Protein AF-A0A7T4PMX3-F1 (afdb_monomer_lite)

Organism: NCBI:txid1642299

Foldseek 3Di:
DCVVVVVLVVLCVDPNVVVVVVVVVVCVVPVVNVVVVVVVVCCVVVVPD

Structure (mmCIF, N/CA/C/O backbone):
data_AF-A0A7T4PMX3-F1
#
_entry.id   AF-A0A7T4PMX3-F1
#
loop_
_atom_site.group_PDB
_atom_site.id
_atom_site.type_symbol
_atom_site.label_atom_id
_atom_site.label_alt_id
_atom_site.label_comp_id
_atom_site.label_asym_id
_atom_site.label_entity_id
_atom_site.label_seq_id
_atom_site.pdbx_PDB_ins_code
_atom_site.Cartn_x
_atom_site.Cartn_y
_atom_site.Cartn_z
_atom_site.occupancy
_atom_site.B_iso_or_equiv
_atom_site.auth_seq_id
_atom_site.auth_co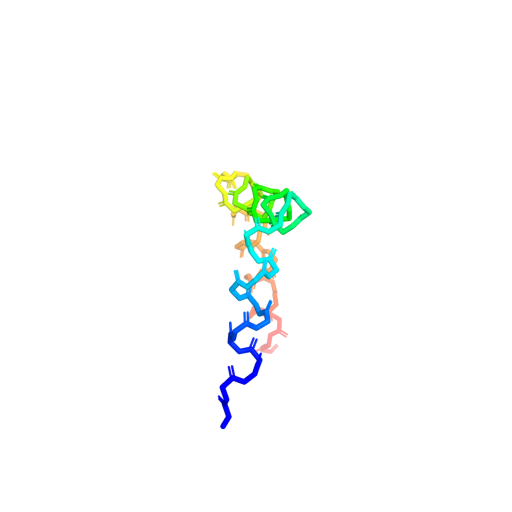mp_id
_atom_site.auth_asym_id
_atom_site.auth_atom_id
_atom_site.pdbx_PDB_model_num
ATOM 1 N N . MET A 1 1 ? -14.235 -14.709 13.740 1.00 50.22 1 MET A N 1
ATOM 2 C CA . MET A 1 1 ? -13.030 -13.974 13.281 1.00 50.22 1 MET A CA 1
ATOM 3 C C . MET A 1 1 ? -13.400 -12.691 12.519 1.00 50.22 1 MET A C 1
ATOM 5 O O . MET A 1 1 ? -13.087 -12.562 11.347 1.00 50.22 1 MET A O 1
ATOM 9 N N . ALA A 1 2 ? -14.077 -11.726 13.159 1.00 62.81 2 ALA A N 1
ATOM 10 C CA . ALA A 1 2 ? -14.517 -10.477 12.503 1.00 62.81 2 ALA A CA 1
ATOM 11 C C . ALA A 1 2 ? -13.728 -9.226 12.952 1.00 62.81 2 ALA A C 1
ATOM 13 O O . ALA A 1 2 ? -13.695 -8.218 12.248 1.00 62.81 2 ALA A O 1
ATOM 14 N N . GLY A 1 3 ? -13.049 -9.292 14.105 1.00 78.25 3 GLY A N 1
ATOM 15 C CA . GLY A 1 3 ? -12.420 -8.123 14.730 1.00 78.25 3 GLY A CA 1
ATOM 16 C C . GLY A 1 3 ? -11.241 -7.540 13.949 1.00 78.25 3 GLY A C 1
ATOM 17 O O . GLY A 1 3 ? -11.113 -6.324 13.860 1.00 78.25 3 GLY A O 1
ATOM 18 N N . LEU A 1 4 ? -10.405 -8.378 13.328 1.00 82.56 4 LEU A N 1
ATOM 19 C CA . LEU A 1 4 ? -9.217 -7.924 12.590 1.00 82.56 4 LEU A CA 1
ATOM 20 C C . LEU A 1 4 ? -9.581 -7.137 11.324 1.00 82.56 4 LEU A C 1
ATOM 22 O O . LEU A 1 4 ? -9.054 -6.047 11.102 1.00 82.56 4 LEU A O 1
ATOM 26 N N . LEU A 1 5 ? -10.539 -7.638 10.539 1.00 82.69 5 LEU A N 1
ATOM 27 C CA . LEU A 1 5 ? -11.050 -6.940 9.356 1.00 82.69 5 LEU A CA 1
ATOM 28 C C . LEU A 1 5 ? -11.784 -5.650 9.735 1.00 82.69 5 LEU A C 1
ATOM 30 O O . LEU A 1 5 ? -11.582 -4.622 9.091 1.00 82.69 5 LEU A O 1
ATOM 34 N N . ALA A 1 6 ? -12.585 -5.668 10.806 1.00 84.75 6 ALA A N 1
ATOM 35 C CA . ALA A 1 6 ? -13.252 -4.470 11.310 1.00 84.75 6 ALA A CA 1
ATOM 36 C C . ALA A 1 6 ? -12.245 -3.406 11.781 1.00 84.75 6 ALA A C 1
ATOM 38 O O . ALA A 1 6 ? -12.414 -2.226 11.479 1.00 84.75 6 ALA A O 1
ATOM 39 N N . ARG A 1 7 ? -11.153 -3.816 12.440 1.00 83.81 7 ARG A N 1
ATOM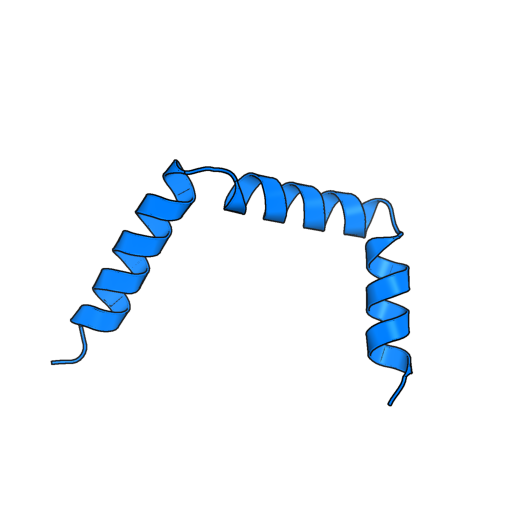 40 C CA . ARG A 1 7 ? -10.089 -2.920 12.917 1.00 83.81 7 ARG A CA 1
ATOM 41 C C . ARG A 1 7 ? -9.255 -2.349 11.773 1.00 83.81 7 ARG A C 1
ATOM 43 O O . ARG A 1 7 ? -8.968 -1.160 11.792 1.00 83.81 7 ARG A O 1
ATOM 50 N N . LEU A 1 8 ? -8.951 -3.140 10.741 1.00 82.81 8 LEU A N 1
ATOM 51 C CA . LEU A 1 8 ? -8.334 -2.659 9.495 1.00 82.81 8 LEU A CA 1
ATOM 52 C C . LEU A 1 8 ? -9.244 -1.677 8.744 1.00 82.81 8 LEU A C 1
ATOM 54 O O . LEU A 1 8 ? -8.767 -0.670 8.224 1.00 82.81 8 LEU A O 1
ATOM 58 N N . LYS A 1 9 ? -10.557 -1.933 8.720 1.00 84.62 9 LYS A N 1
ATOM 59 C CA . LYS A 1 9 ? -11.560 -1.045 8.110 1.00 84.62 9 LYS A CA 1
ATOM 60 C C . LYS A 1 9 ? -11.731 0.259 8.890 1.00 84.62 9 LYS A C 1
ATOM 62 O O . LYS A 1 9 ? -11.873 1.317 8.288 1.00 84.62 9 LYS A O 1
ATOM 67 N N . ALA A 1 10 ? -11.702 0.202 10.219 1.00 85.88 10 ALA A N 1
ATOM 68 C CA . ALA A 1 10 ? -11.699 1.388 11.068 1.00 85.88 10 ALA A CA 1
ATOM 69 C C . ALA A 1 10 ? -10.387 2.170 10.906 1.00 85.88 10 ALA A C 1
ATOM 71 O O . ALA A 1 10 ? -10.411 3.381 10.709 1.00 85.88 10 ALA A O 1
ATOM 72 N N . TYR A 1 11 ? -9.251 1.471 10.877 1.00 84.94 11 TYR A N 1
ATOM 73 C CA . TYR A 1 11 ? -7.931 2.061 10.683 1.00 84.94 11 TYR A CA 1
ATOM 74 C C . TYR A 1 11 ? -7.810 2.759 9.326 1.00 84.94 11 TYR A C 1
ATOM 76 O O . TYR A 1 11 ? -7.381 3.907 9.270 1.00 84.94 11 TYR A O 1
ATOM 84 N N . SER A 1 12 ? -8.276 2.142 8.238 1.00 84.06 12 SER A N 1
ATOM 85 C CA . SER A 1 12 ? -8.268 2.764 6.905 1.00 84.06 12 SER A CA 1
ATOM 86 C C . SER A 1 12 ? -9.182 3.990 6.789 1.00 84.06 12 SER A C 1
ATOM 88 O O . SER A 1 12 ? -8.966 4.834 5.918 1.00 84.06 12 SER A O 1
ATOM 90 N N . ARG A 1 13 ? -10.169 4.129 7.684 1.00 85.31 13 ARG A N 1
ATOM 91 C CA . ARG A 1 13 ? -11.029 5.318 7.797 1.00 85.31 13 ARG A CA 1
ATOM 92 C C . ARG A 1 13 ? -10.402 6.449 8.617 1.00 85.31 13 ARG A C 1
ATOM 94 O O . ARG A 1 13 ? -10.880 7.575 8.521 1.00 85.31 13 ARG A O 1
ATOM 101 N N . THR A 1 14 ? -9.330 6.195 9.372 1.00 87.50 14 THR A N 1
ATOM 102 C CA . THR A 1 14 ? -8.619 7.249 10.115 1.00 87.50 14 THR A CA 1
ATOM 103 C C . THR A 1 14 ? -7.735 8.100 9.191 1.00 87.50 14 THR A C 1
ATOM 105 O O . THR A 1 14 ? -7.234 7.601 8.176 1.00 87.50 14 THR A O 1
ATOM 108 N N . PRO A 1 15 ? -7.475 9.377 9.528 1.00 80.94 15 PRO A N 1
ATOM 109 C CA . PRO A 1 15 ? -6.558 10.229 8.763 1.00 80.94 15 PRO A CA 1
ATOM 110 C C . PRO A 1 15 ? -5.131 9.657 8.682 1.00 80.94 15 PRO A C 1
ATOM 112 O O . PRO A 1 15 ? -4.464 9.820 7.661 1.00 80.94 15 PRO A O 1
ATOM 115 N N . GLN A 1 16 ? -4.680 8.932 9.710 1.00 83.38 16 GLN A N 1
ATOM 116 C CA . GLN A 1 16 ? -3.388 8.236 9.716 1.00 83.38 16 GLN A CA 1
ATOM 117 C C . G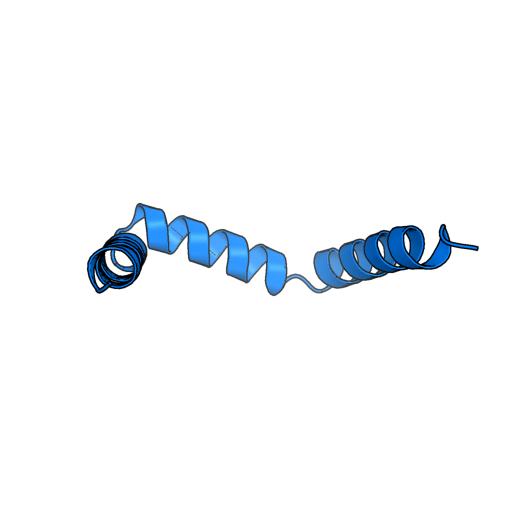LN A 1 16 ? -3.374 7.060 8.727 1.00 83.38 16 GLN A C 1
ATOM 119 O O . GLN A 1 16 ? -2.456 6.950 7.914 1.00 83.38 16 GLN A O 1
ATOM 124 N N . GLY A 1 17 ? -4.422 6.229 8.718 1.00 85.38 17 GLY A N 1
ATOM 125 C CA . GLY A 1 17 ? -4.553 5.131 7.759 1.00 85.38 17 GLY A CA 1
ATOM 126 C C . GLY A 1 17 ? -4.672 5.621 6.317 1.00 85.38 17 GLY A C 1
ATOM 127 O O . GLY A 1 17 ? -4.021 5.076 5.429 1.00 85.38 17 GLY A O 1
ATOM 128 N N . ARG A 1 18 ? -5.419 6.708 6.079 1.00 85.44 18 ARG A N 1
ATOM 129 C CA . ARG A 1 18 ? -5.495 7.356 4.760 1.00 85.44 18 ARG A CA 1
ATOM 130 C C . ARG A 1 18 ? -4.140 7.867 4.285 1.00 85.44 18 ARG A C 1
ATOM 132 O O . ARG A 1 18 ? -3.81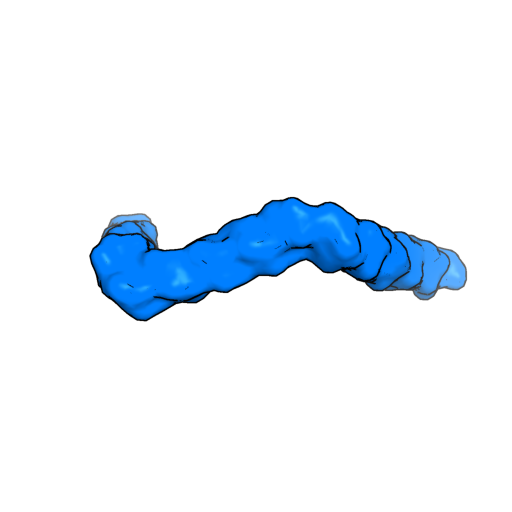8 7.662 3.120 1.00 85.44 18 ARG A O 1
ATOM 139 N N . ARG A 1 19 ? -3.336 8.483 5.159 1.00 86.50 19 ARG A N 1
ATOM 140 C CA . ARG A 1 19 ? -1.964 8.905 4.824 1.00 86.50 19 ARG A CA 1
ATOM 141 C C . ARG A 1 19 ? -1.078 7.712 4.486 1.00 86.50 19 ARG A C 1
ATOM 143 O O . ARG A 1 19 ? -0.426 7.741 3.453 1.00 86.50 19 ARG A O 1
ATOM 150 N N . ASN A 1 20 ? -1.118 6.641 5.275 1.00 86.88 20 ASN A N 1
ATOM 151 C CA . ASN A 1 20 ? -0.328 5.436 5.005 1.00 86.88 20 ASN A CA 1
ATOM 152 C C . ASN A 1 20 ? -0.730 4.766 3.685 1.00 86.88 20 ASN A C 1
ATOM 154 O O . ASN A 1 20 ? 0.135 4.411 2.888 1.00 86.88 20 ASN A O 1
ATOM 158 N N . ILE A 1 21 ? -2.033 4.662 3.410 1.00 86.94 21 ILE A N 1
ATOM 159 C CA . ILE A 1 21 ? -2.552 4.150 2.136 1.00 86.94 21 ILE A CA 1
ATOM 160 C C . ILE A 1 21 ? -2.176 5.085 0.985 1.00 86.94 21 ILE A C 1
ATOM 162 O O . ILE A 1 21 ? -1.798 4.601 -0.073 1.00 86.94 21 ILE A O 1
ATOM 166 N N . ALA A 1 22 ? -2.243 6.405 1.163 1.00 85.12 22 ALA A N 1
ATOM 167 C CA . ALA A 1 22 ? -1.856 7.371 0.139 1.00 85.12 22 ALA A CA 1
ATOM 168 C C . ALA A 1 22 ? -0.355 7.303 -0.166 1.00 85.12 22 ALA A C 1
ATOM 170 O O . A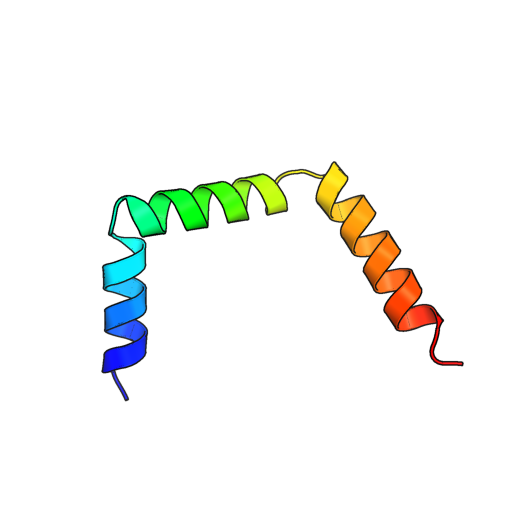LA A 1 22 ? 0.016 7.282 -1.334 1.00 85.12 22 ALA A O 1
ATOM 171 N N . THR A 1 23 ? 0.501 7.194 0.851 1.00 84.75 23 THR A N 1
ATOM 172 C CA . THR A 1 23 ? 1.948 7.001 0.693 1.00 84.75 23 THR A CA 1
ATOM 173 C C . THR A 1 23 ? 2.248 5.680 0.000 1.00 84.75 23 THR A C 1
ATOM 175 O O . THR A 1 23 ? 2.996 5.665 -0.972 1.00 84.75 23 THR A O 1
ATOM 178 N N . ALA A 1 24 ? 1.614 4.585 0.427 1.00 84.06 24 ALA A N 1
ATOM 179 C CA . ALA A 1 24 ? 1.753 3.284 -0.220 1.00 84.06 24 ALA A CA 1
ATOM 180 C C . ALA A 1 24 ? 1.266 3.323 -1.675 1.00 84.06 24 ALA A C 1
ATOM 182 O O . ALA A 1 24 ? 1.935 2.816 -2.570 1.00 84.06 24 ALA A O 1
ATOM 183 N N . ARG A 1 25 ? 0.131 3.979 -1.937 1.00 82.31 25 ARG A N 1
ATOM 184 C CA . ARG A 1 25 ? -0.434 4.138 -3.278 1.00 82.31 25 ARG A CA 1
ATOM 185 C C . ARG A 1 25 ? 0.441 5.018 -4.156 1.00 82.31 25 ARG A C 1
ATOM 187 O O . ARG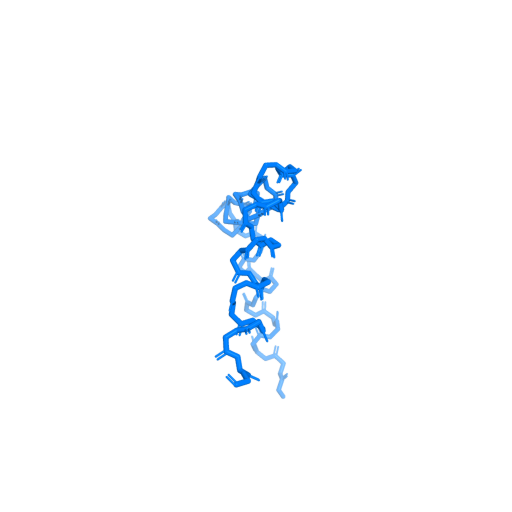 A 1 25 ? 0.580 4.701 -5.324 1.00 82.31 25 ARG A O 1
ATOM 194 N N . ARG A 1 26 ? 1.058 6.070 -3.617 1.00 81.12 26 ARG A N 1
ATOM 195 C CA . ARG A 1 26 ? 2.006 6.932 -4.335 1.00 81.12 26 ARG A CA 1
ATOM 196 C C . ARG A 1 26 ? 3.296 6.179 -4.646 1.00 81.12 26 ARG A C 1
ATOM 198 O O . ARG A 1 26 ? 3.712 6.145 -5.795 1.00 81.12 26 ARG A O 1
ATOM 205 N N . ALA A 1 27 ? 3.839 5.463 -3.664 1.00 80.00 27 ALA A N 1
ATOM 206 C CA . ALA A 1 27 ? 5.003 4.604 -3.843 1.00 80.00 27 ALA A CA 1
ATOM 207 C C . ALA A 1 27 ? 4.755 3.476 -4.860 1.00 80.00 27 ALA A C 1
ATOM 209 O O . ALA A 1 27 ? 5.671 3.125 -5.601 1.00 80.00 27 ALA A O 1
ATOM 210 N N . ALA A 1 28 ? 3.534 2.933 -4.911 1.00 76.81 28 ALA A N 1
ATOM 211 C CA . ALA A 1 28 ? 3.118 1.918 -5.878 1.00 76.81 28 ALA A CA 1
ATOM 212 C C . ALA A 1 28 ? 2.762 2.496 -7.259 1.00 76.81 28 ALA A C 1
ATOM 214 O O . ALA A 1 28 ? 2.971 1.829 -8.271 1.00 76.81 28 ALA A O 1
ATOM 215 N N . ALA A 1 29 ? 2.218 3.714 -7.305 1.00 78.62 29 ALA A N 1
ATOM 216 C CA . ALA A 1 29 ? 1.900 4.430 -8.537 1.00 78.62 29 ALA A CA 1
ATOM 217 C C . ALA A 1 29 ? 3.158 4.954 -9.233 1.00 78.62 29 ALA A C 1
ATOM 219 O O . ALA A 1 29 ? 3.127 5.152 -10.443 1.00 78.62 29 ALA A O 1
ATOM 220 N N . ASP A 1 30 ? 4.260 5.138 -8.501 1.00 81.69 30 ASP A N 1
ATOM 221 C CA . ASP A 1 30 ? 5.523 5.565 -9.082 1.00 81.69 30 ASP A CA 1
ATOM 222 C C . ASP A 1 30 ? 6.138 4.461 -9.968 1.00 81.69 30 ASP A C 1
ATOM 224 O O . ASP A 1 30 ? 6.633 3.440 -9.464 1.00 81.69 30 ASP A O 1
ATOM 228 N N . PRO A 1 31 ? 6.198 4.650 -11.302 1.00 66.19 31 PRO A N 1
ATOM 229 C CA . PRO A 1 31 ? 6.759 3.653 -12.215 1.00 66.19 31 PRO A CA 1
ATOM 230 C C . PRO A 1 31 ? 8.257 3.429 -11.963 1.00 66.19 31 PRO A C 1
ATOM 232 O O . PRO A 1 31 ? 8.769 2.327 -12.172 1.00 66.19 31 PRO A O 1
ATOM 235 N N . ARG A 1 32 ? 8.953 4.446 -11.435 1.00 75.31 32 ARG A N 1
ATOM 236 C CA . ARG A 1 32 ? 10.362 4.370 -11.023 1.00 75.31 32 ARG A CA 1
ATOM 237 C C . ARG A 1 32 ? 10.575 3.364 -9.893 1.00 75.31 32 ARG A C 1
ATOM 239 O O . ARG A 1 32 ? 11.494 2.548 -9.968 1.00 75.31 32 ARG A O 1
ATOM 246 N N . ASN A 1 33 ? 9.692 3.357 -8.894 1.00 77.38 33 ASN A N 1
ATOM 247 C CA . ASN A 1 33 ? 9.734 2.364 -7.822 1.00 77.38 33 ASN A CA 1
ATOM 248 C C . ASN A 1 33 ? 9.393 0.972 -8.341 1.00 77.38 33 ASN A C 1
ATOM 250 O O . ASN A 1 33 ? 10.007 -0.002 -7.916 1.00 77.38 33 ASN A O 1
ATOM 254 N N . ARG A 1 34 ? 8.483 0.868 -9.314 1.00 73.81 34 ARG A N 1
ATOM 255 C CA . ARG A 1 34 ? 8.134 -0.409 -9.944 1.00 73.81 34 ARG A CA 1
ATOM 256 C C . ARG A 1 34 ? 9.308 -1.027 -10.707 1.00 73.81 34 ARG A C 1
ATOM 258 O O . ARG A 1 34 ? 9.516 -2.234 -10.607 1.00 73.81 34 ARG A O 1
ATOM 265 N N . ALA A 1 35 ? 10.098 -0.223 -11.422 1.00 79.56 35 ALA A N 1
ATOM 266 C CA . ALA A 1 35 ? 11.317 -0.681 -12.095 1.00 79.56 35 ALA A CA 1
ATOM 267 C C . ALA A 1 35 ? 12.389 -1.129 -11.088 1.00 79.56 35 ALA A C 1
ATOM 269 O O . ALA A 1 35 ? 12.977 -2.200 -11.242 1.00 79.56 35 ALA A O 1
ATOM 270 N N . LYS A 1 36 ? 12.584 -0.357 -10.011 1.00 78.75 36 LYS A N 1
ATOM 271 C CA . LYS A 1 36 ? 13.525 -0.689 -8.931 1.00 78.75 36 LYS A CA 1
ATOM 272 C C . LYS A 1 36 ? 13.114 -1.969 -8.195 1.00 78.75 36 LYS A C 1
ATOM 274 O O . LYS A 1 36 ? 13.942 -2.848 -7.987 1.00 78.75 36 LYS A O 1
ATOM 279 N N . ALA A 1 37 ? 11.825 -2.119 -7.891 1.00 83.00 37 ALA A N 1
ATOM 280 C CA . ALA A 1 37 ? 11.258 -3.319 -7.287 1.00 83.00 37 ALA A CA 1
ATOM 281 C C . ALA A 1 37 ? 11.360 -4.532 -8.218 1.00 83.00 37 ALA A C 1
ATOM 283 O O . ALA A 1 37 ? 11.739 -5.603 -7.760 1.00 83.00 37 ALA A O 1
ATOM 284 N N . ARG A 1 38 ? 11.088 -4.379 -9.524 1.00 80.06 38 ARG A N 1
ATOM 285 C CA . ARG A 1 38 ? 11.288 -5.448 -10.518 1.00 80.06 38 ARG A CA 1
ATOM 286 C C . ARG A 1 38 ? 12.748 -5.874 -10.620 1.00 80.06 38 ARG A C 1
ATOM 288 O O . ARG A 1 38 ? 13.007 -7.068 -10.671 1.00 80.06 38 ARG A O 1
ATOM 295 N N . SER A 1 39 ? 13.682 -4.927 -10.620 1.00 81.88 39 SER A N 1
ATOM 296 C CA . SER A 1 39 ? 15.118 -5.219 -10.636 1.00 81.88 39 SER A CA 1
ATOM 297 C C . SER A 1 39 ? 15.546 -5.967 -9.368 1.00 81.88 39 SER A C 1
ATOM 299 O O . SER A 1 39 ? 16.166 -7.022 -9.455 1.00 81.88 39 SER A O 1
ATOM 301 N N . LEU A 1 40 ? 15.128 -5.500 -8.187 1.00 85.50 40 LEU A N 1
ATOM 302 C CA . LEU A 1 40 ? 15.418 -6.163 -6.910 1.00 85.50 40 LEU A CA 1
ATOM 303 C C . LEU A 1 40 ? 14.776 -7.554 -6.806 1.00 85.50 40 LEU A C 1
ATOM 305 O O . LEU A 1 40 ? 15.446 -8.503 -6.409 1.00 85.50 40 LEU A O 1
ATOM 309 N N . LEU A 1 41 ? 13.515 -7.705 -7.220 1.00 85.38 41 LEU A N 1
ATOM 310 C CA . LEU A 1 41 ? 12.835 -9.002 -7.308 1.00 85.38 41 LEU A CA 1
ATOM 311 C C . LEU A 1 41 ? 13.502 -9.928 -8.327 1.00 85.38 41 LEU A C 1
ATOM 313 O O . LEU A 1 41 ? 13.574 -11.130 -8.093 1.00 85.38 41 LEU A O 1
ATOM 317 N N . GLY A 1 42 ? 13.997 -9.386 -9.440 1.00 83.81 42 GLY A N 1
ATOM 318 C CA . GLY A 1 42 ? 14.770 -10.121 -10.437 1.00 83.81 42 GLY A CA 1
ATOM 319 C C . GLY A 1 42 ? 16.092 -10.634 -9.873 1.00 83.81 42 GLY A C 1
ATOM 320 O O . GLY A 1 42 ? 16.431 -11.788 -10.099 1.00 83.81 42 GLY A O 1
ATOM 321 N N . ARG A 1 43 ? 16.794 -9.832 -9.062 1.00 82.50 43 ARG A N 1
ATOM 322 C CA . ARG A 1 43 ? 18.017 -10.257 -8.355 1.00 82.50 43 ARG A CA 1
ATOM 323 C C . ARG A 1 43 ? 17.721 -11.317 -7.292 1.00 82.50 43 ARG A C 1
ATOM 325 O O . ARG A 1 43 ? 18.416 -12.323 -7.235 1.00 82.50 43 ARG A O 1
ATOM 332 N N . LEU A 1 44 ? 16.654 -11.138 -6.512 1.00 83.69 44 LEU A N 1
ATOM 333 C CA . LEU A 1 44 ? 16.209 -12.115 -5.511 1.00 83.69 44 LEU A CA 1
ATOM 334 C C . LEU A 1 44 ? 15.751 -13.444 -6.133 1.00 83.69 44 LEU A C 1
ATOM 336 O O . LEU A 1 44 ? 16.041 -14.499 -5.580 1.00 83.69 44 LEU A O 1
ATOM 340 N N . ARG A 1 45 ? 15.056 -13.423 -7.281 1.00 77.50 45 ARG A N 1
ATOM 341 C CA . ARG A 1 45 ? 14.655 -14.650 -8.001 1.00 77.50 45 ARG A CA 1
ATOM 342 C C . ARG A 1 45 ? 15.788 -15.254 -8.834 1.00 77.50 45 ARG A C 1
ATOM 344 O O . ARG A 1 45 ? 15.786 -16.460 -9.038 1.00 77.50 45 ARG A O 1
ATOM 351 N N . GLY A 1 46 ? 16.725 -14.440 -9.316 1.00 68.88 46 GLY A N 1
ATOM 352 C CA . GLY A 1 46 ? 17.850 -14.859 -10.157 1.00 68.88 46 GLY A CA 1
ATOM 353 C C . GLY A 1 46 ? 19.057 -15.394 -9.383 1.00 68.88 46 GLY A C 1
ATOM 354 O O . GLY A 1 46 ? 19.847 -16.129 -9.957 1.00 68.88 46 GLY A O 1
ATOM 355 N N . GLY A 1 47 ? 19.180 -15.085 -8.088 1.00 62.31 47 GLY A N 1
ATOM 356 C CA . GLY A 1 47 ? 20.243 -15.595 -7.210 1.00 62.31 47 GLY A CA 1
ATOM 357 C C . GLY A 1 47 ? 20.005 -17.001 -6.648 1.00 62.31 47 GLY A C 1
ATOM 358 O O . GLY A 1 47 ? 20.701 -17.406 -5.725 1.00 62.31 47 GLY A O 1
ATOM 359 N N . ARG A 1 48 ? 19.001 -17.731 -7.153 1.00 57.84 48 ARG A N 1
ATOM 360 C CA . ARG A 1 48 ? 18.693 -19.111 -6.752 1.00 57.84 48 ARG A CA 1
ATOM 361 C C . ARG A 1 48 ? 18.965 -20.077 -7.907 1.00 57.84 48 ARG A C 1
ATOM 363 O O . ARG A 1 48 ? 18.050 -20.741 -8.391 1.00 57.84 48 ARG A O 1
ATOM 370 N N . ARG A 1 49 ? 20.208 -20.097 -8.374 1.00 55.03 49 ARG A N 1
ATOM 371 C CA . ARG A 1 49 ? 20.795 -21.186 -9.158 1.00 55.03 49 ARG A CA 1
ATOM 372 C C . ARG A 1 49 ? 22.202 -21.431 -8.659 1.00 55.03 49 ARG A C 1
ATOM 374 O O . ARG A 1 49 ? 22.881 -20.419 -8.386 1.00 55.03 49 ARG A O 1
#

Radius of gyration: 16.09 Å; chains: 1; bounding box: 35×31×27 Å

Sequence (49 aa):
MAGLLARLKAYSRTPQGRRNIATARRAAADPRNRAKARSLLGRLRGGRR

pLDDT: mean 79.36, std 8.6, range [50.22, 87.5]

Secondary structure (DSSP, 8-state):
--HHHHHHHHHHHSHHHHHHHHHHHHHHH-HHHHHHHHHHHHHHHHT--